Protein AF-A0A109VA24-F1 (afdb_monomer)

Nearest PDB structures (foldseek):
  6qq4-assembly2_B  TM=8.410E-01  e=1.249E-05  Drosophila melanogaster
  4z39-assembly1_B  TM=7.273E-01  e=1.617E-03  Megoura viciae
  4z45-assembly2_B  TM=7.427E-01  e=1.968E-03  Nasonovia ribisnigri
  4pt1-assembly2_B  TM=7.818E-01  e=3.914E-03  Locusta migratoria
  3r72-assembly1_A  TM=7.273E-01  e=4.764E-03  Apis mellifera

InterPro domains:
  IPR006170 Pheromone/general odorant binding protein [PF01395] (23-137)
  IPR006170 Pheromone/general odorant binding protein [SM00708] (35-139)
  IPR036728 Pheromone/general odorant binding protein superfamily [G3DSA:1.10.238.20] (21-146)
  IPR036728 Pheromone/general odorant binding protein superfamily [SSF47565] (31-144)

Solvent-accessible surface area (backbone atoms only — not comparable to full-atom values): 8339 Å² total; per-residue (Å²): 143,72,81,65,66,70,66,68,73,74,73,81,85,74,70,92,61,70,56,58,51,72,64,63,51,48,55,51,50,52,52,51,50,55,40,49,58,52,21,30,65,76,47,64,30,49,72,67,28,52,52,32,44,75,69,77,42,85,36,89,53,68,36,31,29,29,29,55,26,44,39,33,36,76,65,38,35,16,43,94,83,39,46,75,27,68,72,42,36,54,58,66,43,43,71,46,37,79,49,28,50,69,60,38,52,53,52,52,55,37,50,58,49,27,58,74,71,44,73,89,42,93,53,32,30,58,24,35,48,51,39,52,51,41,43,55,53,46,31,61,75,70,64,60,74,53,95,88,107

Radius of gyration: 19.01 Å; Cα contacts (8 Å, |Δi|>4): 149; chains: 1; bounding box: 62×42×41 Å

pLDDT: mean 86.34, std 17.03, range [37.56, 98.38]

Mean predicted aligned error: 7.62 Å

Secondary structure (DSSP, 8-state):
--SSHHHHTSSS------SS-HHHHHHHHHHHHHHHHHHHHHHT--HHHHHHHHTT---SSHHHHHHHHHHHHHHTSB-TTS-B-HHHHHHHTHHHHHH-HHHHHHHHHHHHHHHHHS---SSHHHHHHHHHHHHHHHHHHTT---TT-

Structure (mmCIF, N/CA/C/O backbone):
data_AF-A0A109VA24-F1
#
_entry.id   AF-A0A109VA24-F1
#
loop_
_atom_site.group_PDB
_atom_site.id
_atom_site.type_symbol
_atom_site.label_atom_id
_atom_site.label_alt_id
_atom_site.label_comp_id
_atom_site.label_asym_id
_atom_site.label_entity_id
_atom_site.label_seq_id
_atom_site.pdbx_PDB_ins_code
_atom_site.Cartn_x
_atom_site.Cartn_y
_atom_site.Cartn_z
_atom_site.occupancy
_atom_site.B_iso_or_equiv
_atom_site.auth_seq_id
_atom_site.auth_comp_id
_atom_site.auth_asym_id
_atom_site.auth_atom_id
_atom_site.pdbx_PDB_model_num
ATOM 1 N N . MET A 1 1 ? 45.580 -31.438 -21.625 1.00 50.53 1 MET A N 1
ATOM 2 C CA . MET A 1 1 ? 44.644 -30.362 -22.020 1.00 50.53 1 MET A CA 1
ATOM 3 C C . MET A 1 1 ? 43.253 -30.852 -21.644 1.00 50.53 1 MET A C 1
ATOM 5 O O . MET A 1 1 ? 42.819 -31.786 -22.293 1.00 50.53 1 MET A O 1
ATOM 9 N N . ASN A 1 2 ? 42.703 -30.410 -20.498 1.00 39.50 2 ASN A N 1
ATOM 10 C CA . ASN A 1 2 ? 41.276 -30.514 -20.090 1.00 39.50 2 ASN A CA 1
ATOM 11 C C . ASN A 1 2 ? 41.011 -30.333 -18.579 1.00 39.50 2 ASN A C 1
ATOM 13 O O . ASN A 1 2 ? 39.856 -30.327 -18.175 1.00 39.50 2 ASN A O 1
ATOM 17 N N . SER A 1 3 ? 42.021 -30.095 -17.737 1.00 42.12 3 SER A N 1
ATOM 18 C CA . SER A 1 3 ? 41.773 -29.846 -16.302 1.00 42.12 3 SER A CA 1
ATOM 19 C C . SER A 1 3 ? 41.461 -28.383 -15.951 1.00 42.12 3 SER A C 1
ATOM 21 O O . SER A 1 3 ? 41.016 -28.115 -14.844 1.00 42.12 3 SER A O 1
ATOM 23 N N . VAL A 1 4 ? 41.658 -27.433 -16.878 1.00 39.34 4 VAL A N 1
ATOM 24 C CA . VAL A 1 4 ? 41.441 -25.989 -16.623 1.00 39.34 4 VAL A CA 1
ATOM 25 C C . VAL A 1 4 ? 40.048 -25.518 -17.071 1.00 39.34 4 VAL A C 1
ATOM 27 O O . VAL A 1 4 ? 39.517 -24.555 -16.528 1.00 39.34 4 VAL A O 1
ATOM 30 N N . VAL A 1 5 ? 39.405 -26.232 -18.003 1.00 42.84 5 VAL A N 1
ATOM 31 C CA . VAL A 1 5 ? 38.079 -25.850 -18.532 1.00 42.84 5 VAL A CA 1
ATOM 32 C C . VAL A 1 5 ? 36.963 -26.094 -17.505 1.00 42.84 5 VAL A C 1
ATOM 34 O O . VAL A 1 5 ? 35.993 -25.348 -17.476 1.00 42.84 5 VAL A O 1
ATOM 37 N N . LEU A 1 6 ? 37.134 -27.064 -16.599 1.00 39.31 6 LEU A N 1
ATOM 38 C CA . LEU A 1 6 ? 36.155 -27.384 -15.549 1.00 39.31 6 LEU A CA 1
ATOM 39 C C . LEU A 1 6 ? 36.160 -26.410 -14.357 1.00 39.31 6 LEU A C 1
ATOM 41 O O . LEU A 1 6 ? 35.200 -26.389 -13.594 1.00 39.31 6 LEU A O 1
ATOM 45 N N . LEU A 1 7 ? 37.205 -25.589 -14.201 1.00 37.56 7 LEU A N 1
ATOM 46 C CA . LEU A 1 7 ? 37.268 -24.570 -13.143 1.00 37.56 7 LEU A CA 1
ATOM 47 C C . LEU A 1 7 ? 36.672 -23.224 -13.582 1.00 37.56 7 LEU A C 1
ATOM 49 O O . LEU A 1 7 ? 36.232 -22.449 -12.738 1.00 37.56 7 LEU A O 1
ATOM 53 N N . PHE A 1 8 ? 36.587 -22.964 -14.890 1.00 39.34 8 PHE A N 1
ATOM 54 C CA . PHE A 1 8 ? 36.004 -21.728 -15.424 1.00 39.34 8 PHE A CA 1
ATOM 55 C C . PHE A 1 8 ? 34.479 -21.774 -15.588 1.00 39.34 8 PHE A C 1
ATOM 57 O O . PHE A 1 8 ? 33.850 -20.733 -15.754 1.00 39.34 8 PHE A O 1
ATOM 64 N N . THR A 1 9 ? 33.859 -22.952 -15.492 1.00 46.47 9 THR A N 1
ATOM 65 C CA . THR A 1 9 ? 32.403 -23.117 -15.635 1.00 46.47 9 THR A CA 1
ATOM 66 C C . THR A 1 9 ? 31.619 -22.956 -14.329 1.00 46.47 9 THR A C 1
ATOM 68 O O . THR A 1 9 ? 30.395 -22.964 -14.364 1.00 46.47 9 THR A O 1
ATOM 71 N N . PHE A 1 10 ? 32.285 -22.784 -13.181 1.00 43.97 10 PHE A N 1
ATOM 72 C CA . PHE A 1 10 ? 31.630 -22.721 -11.862 1.00 43.97 10 PHE A CA 1
ATOM 73 C C . PHE A 1 10 ? 31.610 -21.321 -11.215 1.00 43.97 10 PHE A C 1
ATOM 75 O O . PHE A 1 10 ? 31.175 -21.185 -10.077 1.00 43.97 10 PHE A O 1
ATOM 82 N N . ALA A 1 11 ? 32.052 -20.275 -11.928 1.00 47.38 11 ALA A N 1
ATOM 83 C CA . ALA A 1 11 ? 32.256 -18.931 -11.366 1.00 47.38 11 ALA A CA 1
ATOM 84 C C . ALA A 1 11 ? 31.313 -17.826 -11.897 1.00 47.38 11 ALA A C 1
ATOM 86 O O . ALA A 1 11 ? 31.494 -16.668 -11.542 1.00 47.38 11 ALA A O 1
ATOM 87 N N . PHE A 1 12 ? 30.301 -18.145 -12.715 1.00 46.03 12 PHE A N 1
ATOM 88 C CA . PHE A 1 12 ? 29.343 -17.146 -13.237 1.00 46.03 12 PHE A CA 1
ATOM 89 C C . PHE A 1 12 ? 27.865 -17.463 -12.952 1.00 46.03 12 PHE A C 1
ATOM 91 O O . PHE A 1 12 ? 26.973 -16.893 -13.571 1.00 46.03 12 PHE A O 1
ATOM 98 N N . ALA A 1 13 ? 27.587 -18.347 -11.990 1.00 48.34 13 ALA A N 1
ATOM 99 C CA . ALA A 1 13 ? 26.229 -18.598 -11.487 1.00 48.34 13 ALA A CA 1
ATOM 100 C C . ALA A 1 13 ? 26.054 -18.154 -10.021 1.00 48.34 13 ALA A C 1
ATOM 102 O O . ALA A 1 13 ? 25.234 -18.691 -9.281 1.00 48.34 13 ALA A O 1
ATOM 103 N N . THR A 1 14 ? 26.839 -17.166 -9.599 1.00 46.06 14 THR A N 1
ATOM 104 C CA . THR A 1 14 ? 26.697 -16.436 -8.335 1.00 46.06 14 THR A CA 1
ATOM 105 C C . THR A 1 14 ? 26.375 -14.995 -8.717 1.00 46.06 14 THR A C 1
ATOM 107 O O . THR A 1 14 ? 27.158 -14.379 -9.425 1.00 46.06 14 THR A O 1
ATOM 110 N N . VAL A 1 15 ? 25.279 -14.352 -8.367 1.00 49.34 15 VAL A N 1
ATOM 111 C CA . VAL A 1 15 ? 24.150 -14.610 -7.485 1.00 49.34 15 VAL A CA 1
ATOM 112 C C . VAL A 1 15 ? 23.025 -13.826 -8.172 1.00 49.34 15 VAL A C 1
ATOM 114 O O . VAL A 1 15 ? 23.289 -12.750 -8.713 1.00 49.34 15 VAL A O 1
ATOM 117 N N . ALA A 1 16 ? 21.788 -14.320 -8.193 1.00 48.47 16 ALA A N 1
ATOM 118 C CA . ALA A 1 16 ? 20.657 -13.429 -8.436 1.00 48.47 16 ALA A CA 1
ATOM 119 C C . ALA A 1 16 ? 20.584 -12.491 -7.223 1.00 48.47 16 ALA A C 1
ATOM 121 O O . ALA A 1 16 ? 19.896 -12.783 -6.246 1.00 48.47 16 ALA A O 1
ATOM 122 N N . TYR A 1 17 ? 21.412 -11.444 -7.229 1.00 49.66 17 TYR A N 1
ATOM 123 C CA . TYR A 1 17 ? 21.303 -10.341 -6.294 1.00 49.66 17 TYR A CA 1
ATOM 124 C C . TYR A 1 17 ? 19.878 -9.826 -6.440 1.00 49.66 17 TYR A C 1
ATOM 126 O O . TYR A 1 17 ? 19.393 -9.673 -7.564 1.00 49.66 17 TYR A O 1
ATOM 134 N N . ALA A 1 18 ? 19.182 -9.652 -5.316 1.00 62.88 18 ALA A N 1
ATOM 135 C CA . ALA A 1 18 ? 17.941 -8.900 -5.312 1.00 62.88 18 ALA A CA 1
ATOM 136 C C . ALA A 1 18 ? 18.221 -7.613 -6.097 1.00 62.88 18 ALA A C 1
ATOM 138 O O . ALA A 1 18 ? 19.141 -6.879 -5.747 1.00 62.88 18 ALA A O 1
ATOM 139 N N . ALA A 1 19 ? 17.542 -7.429 -7.229 1.00 77.81 19 ALA A N 1
ATOM 140 C CA . ALA A 1 19 ? 17.901 -6.378 -8.177 1.00 77.81 19 ALA A CA 1
ATOM 141 C C . ALA A 1 19 ? 17.703 -4.973 -7.576 1.00 77.81 19 ALA A C 1
ATOM 143 O O . ALA A 1 19 ? 18.305 -4.016 -8.044 1.00 77.81 19 ALA A O 1
ATOM 144 N N . ILE A 1 20 ? 16.931 -4.883 -6.488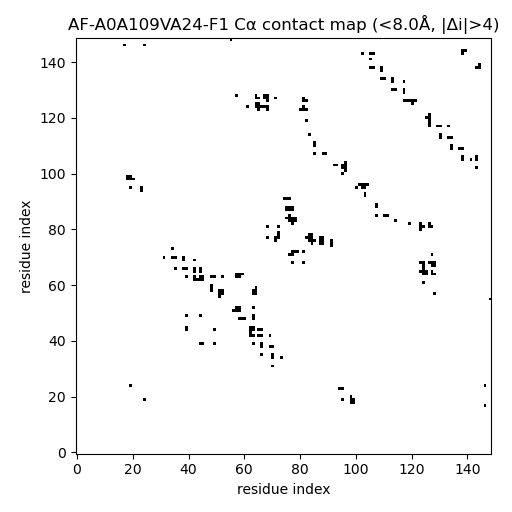 1.00 84.88 20 ILE A N 1
ATOM 145 C CA . ILE A 1 20 ? 16.718 -3.683 -5.680 1.00 84.88 20 ILE A CA 1
ATOM 146 C C . ILE A 1 20 ? 17.848 -3.535 -4.647 1.00 84.88 20 ILE A C 1
ATOM 148 O O . ILE A 1 20 ? 18.142 -4.476 -3.905 1.00 84.88 20 ILE A O 1
ATOM 152 N N . SER A 1 21 ? 18.456 -2.351 -4.577 1.00 88.69 21 SER A N 1
ATOM 153 C CA . SER A 1 21 ? 19.560 -2.035 -3.670 1.00 88.69 21 SER A CA 1
ATOM 154 C C . SER A 1 21 ? 19.122 -2.023 -2.200 1.00 88.69 21 SER A C 1
ATOM 156 O O . SER A 1 21 ? 17.987 -1.675 -1.871 1.00 88.69 21 SER A O 1
ATOM 158 N N . GLU A 1 22 ? 20.035 -2.370 -1.284 1.00 87.50 22 GLU A N 1
ATOM 159 C CA . GLU A 1 22 ? 19.764 -2.310 0.164 1.00 87.50 22 GLU A CA 1
ATOM 160 C C . GLU A 1 22 ? 19.363 -0.899 0.619 1.00 87.50 22 GLU A C 1
ATOM 162 O O . GLU A 1 22 ? 18.504 -0.757 1.484 1.00 87.50 22 GLU A O 1
ATOM 167 N N . GLU A 1 23 ? 19.935 0.135 -0.005 1.00 89.88 23 GLU A N 1
ATOM 168 C CA . GLU A 1 23 ? 19.602 1.541 0.238 1.00 89.88 23 GLU A CA 1
ATOM 169 C C . GLU A 1 23 ? 18.144 1.842 -0.126 1.00 89.88 23 GLU A C 1
ATOM 171 O O . GLU A 1 23 ? 17.386 2.329 0.712 1.00 89.88 23 GLU A O 1
ATOM 176 N N . THR A 1 24 ? 17.711 1.491 -1.341 1.00 89.56 24 THR A N 1
ATOM 177 C CA . THR A 1 24 ? 16.321 1.689 -1.779 1.00 89.56 24 THR A CA 1
ATOM 178 C C . THR A 1 24 ? 15.338 0.910 -0.907 1.00 89.56 24 THR A C 1
ATOM 180 O O . THR A 1 24 ? 14.268 1.423 -0.570 1.00 89.56 24 THR A O 1
ATOM 183 N N . LEU A 1 25 ? 15.699 -0.300 -0.472 1.00 87.50 25 LEU A N 1
ATOM 184 C CA . LEU A 1 25 ? 14.881 -1.070 0.466 1.00 87.50 25 LEU A CA 1
ATOM 185 C C . LEU A 1 25 ? 14.794 -0.415 1.843 1.00 87.50 25 LEU A C 1
ATOM 187 O O . LEU A 1 25 ? 13.700 -0.351 2.406 1.00 87.50 25 LEU A O 1
ATOM 191 N N . ALA A 1 26 ? 15.911 0.073 2.381 1.00 90.00 26 ALA A N 1
ATOM 192 C CA . ALA A 1 26 ? 15.949 0.752 3.670 1.00 90.00 26 ALA A CA 1
ATOM 193 C C . ALA A 1 26 ? 15.103 2.031 3.654 1.00 90.00 26 ALA A C 1
ATOM 195 O O . ALA A 1 26 ? 14.249 2.192 4.524 1.00 90.00 26 ALA A O 1
ATOM 196 N N . GLU A 1 27 ? 15.254 2.876 2.630 1.00 91.31 27 GLU A N 1
ATOM 197 C CA . GLU A 1 27 ? 14.459 4.099 2.467 1.00 91.31 27 GLU A CA 1
ATOM 198 C C . GLU A 1 27 ? 12.956 3.808 2.384 1.00 91.31 27 GLU A C 1
ATOM 200 O O . GLU A 1 27 ? 12.142 4.482 3.019 1.00 91.31 27 GLU A O 1
ATOM 205 N N . MET A 1 28 ? 12.563 2.786 1.615 1.00 89.69 28 MET A N 1
ATOM 206 C CA . MET A 1 28 ? 11.161 2.385 1.527 1.00 89.69 28 MET A CA 1
ATOM 207 C C . MET A 1 28 ? 10.632 1.864 2.861 1.00 89.69 28 MET A C 1
ATOM 209 O O . MET A 1 28 ? 9.524 2.227 3.253 1.00 89.69 28 MET A O 1
ATOM 213 N N . MET A 1 29 ? 11.395 1.023 3.561 1.00 89.44 29 MET A N 1
ATOM 214 C CA . MET A 1 29 ? 10.993 0.496 4.865 1.00 89.44 29 MET A CA 1
ATOM 215 C C . MET A 1 29 ? 10.861 1.608 5.905 1.00 89.44 29 MET A C 1
ATOM 217 O O . MET A 1 29 ? 9.845 1.655 6.595 1.00 89.44 29 MET A O 1
ATOM 221 N N . GLU A 1 30 ? 11.828 2.521 5.983 1.00 92.75 30 GLU A N 1
ATOM 222 C CA . GLU A 1 30 ? 11.786 3.676 6.883 1.00 92.75 30 GLU A CA 1
ATOM 223 C C . GLU A 1 30 ? 10.548 4.531 6.610 1.00 92.75 30 GLU A C 1
ATOM 225 O O . GLU A 1 30 ? 9.752 4.773 7.518 1.00 92.75 30 GLU A O 1
ATOM 230 N N . LYS A 1 31 ? 10.302 4.878 5.339 1.00 92.75 31 LYS A N 1
ATOM 231 C CA . LYS A 1 31 ? 9.104 5.622 4.933 1.00 92.75 31 LYS A CA 1
ATOM 232 C C . LYS A 1 31 ? 7.820 4.913 5.362 1.00 92.75 31 LYS A C 1
ATOM 234 O O . LYS A 1 31 ? 6.910 5.554 5.881 1.00 92.75 31 LYS A O 1
ATOM 239 N N . MET A 1 32 ? 7.727 3.600 5.160 1.00 91.50 32 MET A N 1
ATOM 240 C CA . MET A 1 32 ? 6.540 2.828 5.538 1.00 91.50 32 MET A CA 1
ATOM 241 C C . MET A 1 32 ? 6.351 2.747 7.056 1.00 91.50 32 MET A C 1
ATOM 243 O O . MET A 1 32 ? 5.211 2.797 7.511 1.00 91.50 32 MET A O 1
ATOM 247 N N . ILE A 1 33 ? 7.431 2.665 7.840 1.00 92.50 33 ILE A N 1
ATOM 248 C CA . ILE A 1 33 ? 7.380 2.693 9.309 1.00 92.50 33 ILE A CA 1
ATOM 249 C C . ILE A 1 33 ? 6.875 4.053 9.794 1.00 92.50 33 ILE A C 1
ATOM 251 O O . ILE A 1 33 ? 5.913 4.098 10.559 1.00 92.50 33 ILE A O 1
ATOM 255 N N . THR A 1 34 ? 7.446 5.156 9.300 1.00 96.38 34 THR A N 1
ATOM 256 C CA . THR A 1 34 ? 7.000 6.512 9.660 1.00 96.38 34 THR A CA 1
ATOM 257 C C . THR A 1 34 ? 5.520 6.710 9.343 1.00 96.38 34 THR A C 1
ATOM 259 O O . THR A 1 34 ? 4.750 7.153 10.194 1.00 96.38 34 THR A O 1
ATOM 262 N N . LEU A 1 35 ? 5.088 6.311 8.143 1.00 96.44 35 LEU A N 1
ATOM 263 C CA . LEU A 1 35 ? 3.684 6.405 7.750 1.00 96.44 35 LEU A CA 1
ATOM 264 C C . LEU A 1 35 ? 2.780 5.514 8.605 1.00 96.44 35 LEU A C 1
ATOM 266 O O . LEU A 1 35 ? 1.675 5.928 8.941 1.00 96.44 35 LEU A O 1
ATOM 270 N N . ALA A 1 36 ? 3.225 4.313 8.979 1.00 94.56 36 ALA A N 1
ATOM 271 C CA . ALA A 1 36 ? 2.461 3.426 9.849 1.00 94.56 36 ALA A CA 1
ATOM 272 C C . ALA A 1 36 ? 2.245 4.036 11.243 1.00 94.56 36 ALA A C 1
ATOM 274 O O . ALA A 1 36 ? 1.132 3.966 11.762 1.00 94.56 36 ALA A O 1
ATOM 275 N N . GLU A 1 37 ? 3.261 4.675 11.827 1.00 96.06 37 GLU A N 1
ATOM 276 C CA . GLU A 1 37 ? 3.151 5.363 13.121 1.00 96.06 37 GLU A CA 1
ATOM 277 C C . GLU A 1 37 ? 2.229 6.588 13.062 1.00 96.06 37 GLU A C 1
ATOM 279 O O . GLU A 1 37 ? 1.431 6.817 13.975 1.00 96.06 37 GLU A O 1
ATOM 284 N N . GLU A 1 38 ? 2.313 7.383 11.994 1.00 98.00 38 GLU A N 1
ATOM 285 C CA . GLU A 1 38 ? 1.398 8.504 11.764 1.00 98.00 38 GLU A CA 1
ATOM 286 C C . GLU A 1 38 ? -0.042 8.016 11.602 1.00 98.00 38 GLU A C 1
ATOM 288 O O . GLU A 1 38 ? -0.950 8.483 12.291 1.00 98.00 38 GLU A O 1
ATOM 293 N N . CYS A 1 39 ? -0.247 7.028 10.733 1.00 98.25 39 CYS A N 1
ATOM 294 C CA . CYS A 1 39 ? -1.564 6.490 10.435 1.00 98.25 39 CYS A CA 1
ATOM 295 C C . CYS A 1 39 ? -2.182 5.760 11.626 1.00 98.25 39 CYS A C 1
ATOM 297 O O . CYS A 1 39 ? -3.397 5.821 11.793 1.00 98.25 39 CYS A O 1
ATOM 299 N N . GLN A 1 40 ? -1.387 5.127 12.492 1.00 98.19 40 GLN A N 1
ATOM 300 C CA . GLN A 1 40 ? -1.883 4.587 13.758 1.00 98.19 40 GLN A CA 1
ATOM 301 C C . GLN A 1 40 ? -2.533 5.690 14.605 1.00 98.19 40 GLN A C 1
ATOM 303 O O . GLN A 1 40 ? -3.645 5.515 15.098 1.00 98.19 40 GLN A O 1
ATOM 308 N N . LYS A 1 41 ? -1.862 6.842 14.747 1.00 98.06 41 LYS A N 1
ATOM 309 C CA . LYS A 1 41 ? -2.370 7.978 15.534 1.00 98.06 41 LYS A CA 1
ATOM 310 C C . LYS A 1 41 ? -3.612 8.598 14.903 1.00 98.06 41 LYS A C 1
ATOM 312 O O . LYS A 1 41 ? -4.561 8.892 15.619 1.00 98.06 41 LYS A O 1
ATOM 317 N N . GLU A 1 42 ? -3.609 8.789 13.585 1.00 98.00 42 GLU A N 1
ATOM 318 C CA . GLU A 1 42 ? -4.725 9.413 12.858 1.00 98.00 42 GLU A CA 1
ATOM 319 C C . GLU A 1 42 ? -5.991 8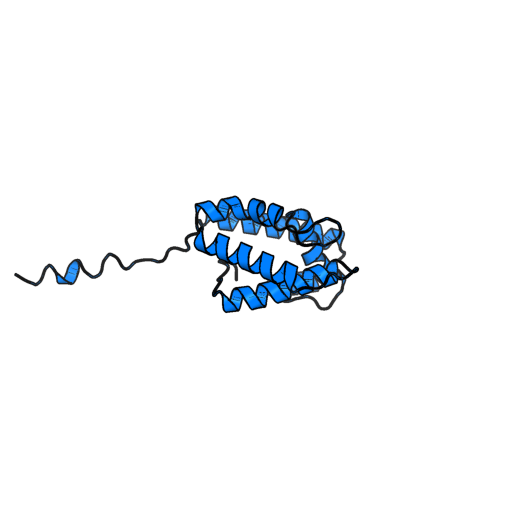.553 12.865 1.00 98.00 42 GLU A C 1
ATOM 321 O O . GLU A 1 42 ? -7.096 9.077 12.967 1.00 98.00 42 GLU A O 1
ATOM 326 N N . THR A 1 43 ? -5.833 7.234 12.771 1.00 97.69 43 THR A N 1
ATOM 327 C CA . THR A 1 43 ? -6.963 6.294 12.719 1.00 97.69 43 THR A CA 1
ATOM 328 C C . THR A 1 43 ? -7.431 5.841 14.096 1.00 97.69 43 THR A C 1
ATOM 330 O O . THR A 1 43 ? -8.519 5.288 14.213 1.00 97.69 43 THR A O 1
ATOM 333 N N . GLY A 1 44 ? -6.619 6.048 15.137 1.00 97.75 44 GLY A N 1
ATOM 334 C CA . GLY A 1 44 ? -6.878 5.507 16.469 1.00 97.75 44 GLY A CA 1
ATOM 335 C C . GLY A 1 44 ? -6.672 3.992 16.567 1.00 97.75 44 GLY A C 1
ATOM 336 O O . GLY A 1 44 ? -7.152 3.380 17.521 1.00 97.75 44 GLY A O 1
ATOM 337 N N . ALA A 1 45 ? -5.971 3.380 15.605 1.00 98.12 45 ALA A N 1
ATOM 338 C CA . ALA A 1 45 ? -5.717 1.945 15.602 1.00 98.12 45 ALA A CA 1
ATOM 339 C C . ALA A 1 45 ? -4.928 1.501 16.841 1.00 98.12 45 ALA A C 1
ATOM 341 O O . ALA A 1 45 ? -4.003 2.170 17.322 1.00 98.12 45 ALA A O 1
ATOM 342 N N . THR A 1 46 ? -5.284 0.331 17.361 1.00 98.12 46 THR A N 1
ATOM 343 C CA . THR A 1 46 ? -4.675 -0.202 18.575 1.00 98.12 46 THR A CA 1
ATOM 344 C C . THR A 1 46 ? -3.283 -0.767 18.300 1.00 98.12 46 THR A C 1
ATOM 346 O O . THR A 1 46 ? -2.909 -1.077 17.168 1.00 98.12 46 THR A O 1
ATOM 349 N N . GLN A 1 47 ? -2.503 -0.983 19.359 1.00 96.69 47 GLN A N 1
ATOM 350 C CA . GLN A 1 47 ? -1.217 -1.668 19.222 1.00 96.69 47 GLN A CA 1
ATOM 351 C C . GLN A 1 47 ? -1.372 -3.117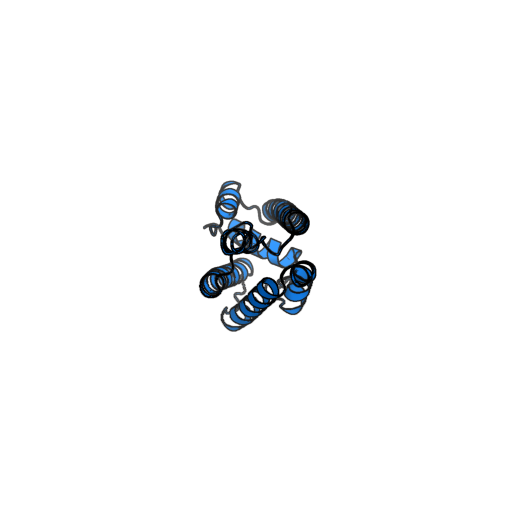 18.716 1.00 96.69 47 GLN A C 1
ATOM 353 O O . GLN A 1 47 ? -0.473 -3.645 18.055 1.00 96.69 47 GLN A O 1
ATOM 358 N N . GLU A 1 48 ? -2.505 -3.764 19.001 1.00 97.81 48 GLU A N 1
ATOM 359 C CA . GLU A 1 48 ? -2.830 -5.099 18.489 1.00 97.81 48 GLU A CA 1
ATOM 360 C C . GLU A 1 48 ? -3.043 -5.079 16.969 1.00 97.81 48 GLU A C 1
ATOM 362 O O . GLU A 1 48 ? -2.518 -5.941 16.255 1.00 97.81 48 GLU A O 1
ATOM 367 N N . ASP A 1 49 ? -3.723 -4.051 16.456 1.00 97.44 49 ASP A N 1
ATOM 368 C CA . ASP A 1 49 ? -3.892 -3.845 15.016 1.00 97.44 49 ASP A CA 1
ATOM 369 C C . ASP A 1 49 ? -2.540 -3.668 14.328 1.00 97.44 49 ASP A C 1
ATOM 371 O O . ASP A 1 49 ? -2.247 -4.343 13.339 1.00 97.44 49 ASP A O 1
ATOM 375 N N . MET A 1 50 ? -1.668 -2.834 14.899 1.00 96.44 50 MET A N 1
ATOM 376 C CA . MET A 1 50 ? -0.320 -2.628 14.368 1.00 96.44 50 MET A CA 1
ATOM 377 C C . MET A 1 50 ? 0.512 -3.907 14.405 1.00 96.44 50 MET A C 1
ATOM 379 O O . MET A 1 50 ? 1.218 -4.214 13.447 1.00 96.44 50 MET A O 1
ATOM 383 N N . THR A 1 51 ? 0.401 -4.698 15.472 1.00 95.94 51 THR A N 1
ATOM 384 C CA . THR A 1 51 ? 1.073 -6.004 15.569 1.00 95.94 51 THR A CA 1
ATOM 385 C C . THR A 1 51 ? 0.577 -6.957 14.481 1.00 95.94 51 THR A C 1
ATOM 387 O O . THR A 1 51 ? 1.369 -7.667 13.860 1.00 95.94 51 THR A O 1
ATOM 390 N N . THR A 1 52 ? -0.723 -6.944 14.192 1.00 95.38 52 THR A N 1
ATOM 391 C CA . THR A 1 52 ? -1.323 -7.738 13.113 1.00 95.38 52 THR A CA 1
ATOM 392 C C . THR A 1 52 ? -0.808 -7.297 11.739 1.00 95.38 52 THR A C 1
ATOM 394 O O . THR A 1 52 ? -0.433 -8.145 10.922 1.00 95.38 52 THR A O 1
ATOM 397 N N . LEU A 1 53 ? -0.697 -5.987 11.504 1.00 92.12 53 LEU A N 1
ATOM 398 C CA . LEU A 1 53 ? -0.124 -5.422 10.277 1.00 92.12 53 LEU A CA 1
ATOM 399 C C . LEU A 1 53 ? 1.358 -5.775 10.111 1.00 92.12 53 LEU A C 1
ATOM 401 O O . LEU A 1 53 ? 1.764 -6.179 9.023 1.00 92.12 53 LEU A O 1
ATOM 405 N N . MET A 1 54 ? 2.153 -5.716 11.184 1.00 89.94 54 MET A N 1
ATOM 406 C CA . MET A 1 54 ? 3.560 -6.147 11.180 1.00 89.94 54 MET A CA 1
ATOM 407 C C . MET A 1 54 ? 3.709 -7.631 10.814 1.00 89.94 54 MET A C 1
ATOM 409 O O . MET A 1 54 ? 4.669 -8.027 10.157 1.00 89.94 54 MET A O 1
ATOM 413 N N . GLN A 1 55 ? 2.722 -8.458 11.169 1.00 91.00 55 GLN A N 1
ATOM 414 C CA . GLN A 1 55 ? 2.635 -9.858 10.744 1.00 91.00 55 GLN A CA 1
ATOM 415 C C . GLN A 1 55 ? 2.097 -10.037 9.313 1.00 91.00 55 GLN A C 1
ATOM 417 O O . GLN A 1 55 ? 1.827 -11.169 8.903 1.00 91.00 55 GLN A O 1
ATOM 422 N N . LYS A 1 56 ? 1.921 -8.950 8.549 1.00 87.69 56 LYS A N 1
ATOM 423 C CA . LYS A 1 56 ? 1.380 -8.935 7.177 1.00 87.69 56 LYS A CA 1
ATOM 424 C C . LYS A 1 56 ? -0.023 -9.542 7.088 1.00 87.69 56 LYS A C 1
ATOM 426 O O . LYS A 1 56 ? -0.397 -10.177 6.093 1.00 87.69 56 LYS A O 1
ATOM 431 N N . LYS A 1 57 ? -0.803 -9.374 8.155 1.00 90.62 57 LYS A N 1
ATOM 432 C CA . LYS A 1 57 ? -2.204 -9.782 8.248 1.00 90.62 57 LYS A CA 1
ATOM 433 C C . LYS A 1 57 ? -3.091 -8.543 8.252 1.00 90.62 57 LYS A C 1
ATOM 435 O O . LYS A 1 57 ? -2.669 -7.460 8.638 1.00 90.62 57 LYS A O 1
ATOM 440 N N . ILE A 1 58 ? -4.331 -8.726 7.814 1.00 91.38 58 ILE A N 1
ATOM 441 C CA . ILE A 1 58 ? -5.345 -7.671 7.826 1.00 91.38 58 ILE A CA 1
ATOM 442 C C . ILE A 1 58 ? -5.986 -7.656 9.221 1.00 91.38 58 ILE A C 1
ATOM 444 O O . ILE A 1 58 ? -6.506 -8.700 9.627 1.00 91.38 58 ILE A O 1
ATOM 448 N N . PRO A 1 59 ? -5.964 -6.524 9.946 1.00 94.44 59 PRO A N 1
ATOM 449 C CA . PRO A 1 59 ? -6.657 -6.391 11.223 1.00 94.44 59 PRO A CA 1
ATOM 450 C C . PRO A 1 59 ? -8.164 -6.613 11.091 1.00 94.44 59 PRO A C 1
ATOM 452 O O . PRO A 1 59 ? -8.766 -6.350 10.046 1.00 94.44 59 PRO A O 1
ATOM 455 N N . ALA A 1 60 ? -8.788 -7.104 12.162 1.00 94.62 60 ALA A N 1
ATOM 456 C CA . ALA A 1 60 ? -10.234 -7.311 12.195 1.00 94.62 60 ALA A CA 1
ATOM 457 C C . ALA A 1 60 ? -11.000 -5.995 12.406 1.00 94.62 60 ALA A C 1
ATOM 459 O O . ALA A 1 60 ? -12.071 -5.819 11.810 1.00 94.62 60 ALA A O 1
ATOM 460 N N . SER A 1 61 ? -10.433 -5.092 13.214 1.00 97.75 61 SER A N 1
ATOM 461 C CA . SER A 1 61 ? -10.986 -3.771 13.527 1.00 97.75 61 SER A CA 1
ATOM 462 C C . SER A 1 61 ? -11.150 -2.907 12.276 1.00 97.75 61 SER A C 1
ATOM 464 O O . SER A 1 61 ? -10.581 -3.185 11.215 1.00 97.75 61 SER A O 1
ATOM 466 N N . HIS A 1 62 ? -11.978 -1.871 12.376 1.00 98.00 62 HIS A N 1
ATOM 467 C CA . HIS A 1 62 ? -12.138 -0.903 11.295 1.00 98.00 62 HIS A CA 1
ATOM 468 C C . HIS A 1 62 ? -10.931 0.037 11.239 1.00 98.00 62 HIS A C 1
ATOM 470 O O . HIS A 1 62 ? -10.311 0.190 10.190 1.00 98.00 62 HIS A O 1
ATOM 476 N N . GLU A 1 63 ? -10.508 0.529 12.395 1.00 98.12 63 GLU A N 1
ATOM 477 C CA . GLU A 1 63 ? -9.386 1.441 12.591 1.00 98.12 63 GLU A CA 1
ATOM 478 C C . GLU A 1 63 ? -8.081 0.836 12.056 1.00 98.12 63 GLU A C 1
ATOM 480 O O . GLU A 1 63 ? -7.362 1.470 11.283 1.00 98.12 63 GLU A O 1
ATOM 485 N N . GLY A 1 64 ? -7.814 -0.441 12.355 1.00 97.31 64 GLY A N 1
ATOM 486 C CA . GLY A 1 64 ? -6.652 -1.156 11.829 1.00 97.31 64 GLY A CA 1
ATOM 487 C C . GLY A 1 64 ? -6.664 -1.317 10.305 1.00 97.31 64 GLY A C 1
ATOM 488 O O . GLY A 1 64 ? -5.610 -1.278 9.669 1.00 97.31 64 GLY A O 1
ATOM 489 N N . LYS A 1 65 ? -7.841 -1.449 9.680 1.00 97.06 65 LYS A N 1
ATOM 490 C CA . LYS A 1 65 ? -7.969 -1.434 8.210 1.00 97.06 65 LYS A CA 1
ATOM 491 C C . LYS A 1 65 ? -7.733 -0.035 7.650 1.00 97.06 65 LYS A C 1
ATOM 493 O O . LYS A 1 65 ? -7.091 0.106 6.609 1.00 97.06 65 LYS A O 1
ATOM 498 N N . CYS A 1 66 ? -8.199 0.995 8.351 1.00 98.06 66 CYS A N 1
ATOM 499 C CA . CYS A 1 66 ? -7.991 2.382 7.959 1.00 98.06 66 CYS A CA 1
ATOM 500 C C . CYS A 1 66 ? -6.516 2.785 7.947 1.00 98.06 66 CYS A C 1
ATOM 502 O O . CYS A 1 66 ? -6.153 3.648 7.152 1.00 98.06 66 CYS A O 1
ATOM 504 N N . VAL A 1 67 ? -5.644 2.133 8.727 1.00 97.88 67 VAL A N 1
ATOM 505 C CA . VAL A 1 67 ? -4.189 2.354 8.634 1.00 97.88 67 VAL A CA 1
ATOM 506 C C . VAL A 1 67 ? -3.686 2.098 7.210 1.00 97.88 67 VAL A C 1
ATOM 508 O O . VAL A 1 67 ? -2.934 2.907 6.673 1.00 97.88 67 VAL A O 1
ATOM 511 N N . ILE A 1 68 ? -4.147 1.026 6.554 1.00 95.81 68 ILE A N 1
ATOM 512 C CA . ILE A 1 68 ? -3.750 0.697 5.173 1.00 95.81 68 ILE A CA 1
ATOM 513 C C . ILE A 1 68 ? -4.244 1.772 4.197 1.00 95.81 68 ILE A C 1
ATOM 515 O O . ILE A 1 68 ? -3.486 2.206 3.330 1.00 95.81 68 ILE A O 1
ATOM 519 N N . SER A 1 69 ? -5.482 2.244 4.367 1.00 97.00 69 SER A N 1
ATOM 520 C CA . SER A 1 69 ? -6.042 3.341 3.563 1.00 97.00 69 SER A CA 1
ATOM 521 C C . SER A 1 69 ? -5.261 4.644 3.750 1.00 97.00 69 SER A C 1
ATOM 523 O O . SER A 1 69 ? -4.890 5.299 2.780 1.00 97.00 69 SER A O 1
ATOM 525 N N . CYS A 1 70 ? -4.930 4.991 4.994 1.00 98.38 70 CYS A N 1
ATOM 526 C CA . CYS A 1 70 ? -4.144 6.173 5.325 1.00 98.38 70 CYS A CA 1
ATOM 527 C C . CYS A 1 70 ? -2.751 6.137 4.678 1.00 98.38 70 CYS A C 1
ATOM 529 O O . CYS A 1 70 ? -2.340 7.110 4.043 1.00 98.38 70 CYS A O 1
ATOM 531 N N . ILE A 1 71 ? -2.051 5.000 4.750 1.00 96.62 71 ILE A N 1
ATOM 532 C CA . ILE A 1 71 ? -0.743 4.837 4.104 1.00 96.62 71 ILE A CA 1
ATOM 533 C C . ILE A 1 71 ? -0.874 4.977 2.581 1.00 96.62 71 ILE A C 1
ATOM 535 O O . ILE A 1 71 ? -0.072 5.677 1.959 1.00 96.62 71 ILE A O 1
ATOM 539 N N . ALA A 1 72 ? -1.889 4.361 1.969 1.00 95.69 72 ALA A N 1
ATOM 540 C CA . ALA A 1 72 ? -2.121 4.466 0.528 1.00 95.69 72 ALA A CA 1
ATOM 541 C C . ALA A 1 72 ? -2.345 5.929 0.089 1.00 95.69 72 ALA A C 1
ATOM 543 O O . ALA A 1 72 ? -1.741 6.393 -0.880 1.00 95.69 72 ALA A O 1
ATOM 544 N N . LYS A 1 73 ? -3.107 6.702 0.871 1.00 97.38 73 LYS A N 1
ATOM 545 C CA . LYS A 1 73 ? -3.332 8.135 0.626 1.00 97.38 73 LYS A CA 1
ATOM 546 C C . LYS A 1 73 ? -2.060 8.963 0.795 1.00 97.38 73 LYS A C 1
ATOM 548 O O . LYS A 1 73 ? -1.759 9.804 -0.047 1.00 97.38 73 LYS A O 1
ATOM 553 N N . LYS A 1 74 ? -1.279 8.725 1.854 1.00 96.75 74 LYS A N 1
ATOM 554 C CA . LYS A 1 74 ? -0.042 9.481 2.134 1.00 96.75 74 LYS A CA 1
ATOM 555 C C . LYS A 1 74 ? 1.105 9.151 1.178 1.00 96.75 74 LYS A C 1
ATOM 557 O O . LYS A 1 74 ? 1.935 10.009 0.893 1.00 96.75 74 LYS A O 1
ATOM 562 N N . THR A 1 75 ? 1.161 7.924 0.666 1.00 94.44 75 THR A N 1
ATOM 563 C CA . THR A 1 75 ? 2.097 7.552 -0.411 1.00 94.44 75 THR A CA 1
ATOM 564 C C . THR A 1 75 ? 1.658 8.084 -1.775 1.00 94.44 75 THR A C 1
ATOM 566 O O . THR A 1 75 ? 2.481 8.148 -2.686 1.00 94.44 75 THR A O 1
ATOM 569 N N . GLY A 1 76 ? 0.392 8.493 -1.900 1.00 95.00 76 GLY A N 1
ATOM 570 C CA . GLY A 1 76 ? -0.218 8.991 -3.128 1.00 95.00 76 GLY A CA 1
ATOM 571 C C . GLY A 1 76 ? -0.720 7.891 -4.058 1.00 95.00 76 GLY A C 1
ATOM 572 O O . GLY A 1 76 ? -1.305 8.211 -5.079 1.00 95.00 76 GLY A O 1
ATOM 573 N N . VAL A 1 77 ? -0.531 6.608 -3.725 1.00 94.56 77 VAL A N 1
ATOM 574 C CA . VAL A 1 77 ? -0.980 5.480 -4.569 1.00 94.56 77 VAL A CA 1
ATOM 575 C C . VAL A 1 77 ? -2.500 5.299 -4.560 1.00 94.56 77 VAL A C 1
ATOM 577 O O . VAL A 1 77 ? -3.040 4.554 -5.376 1.00 94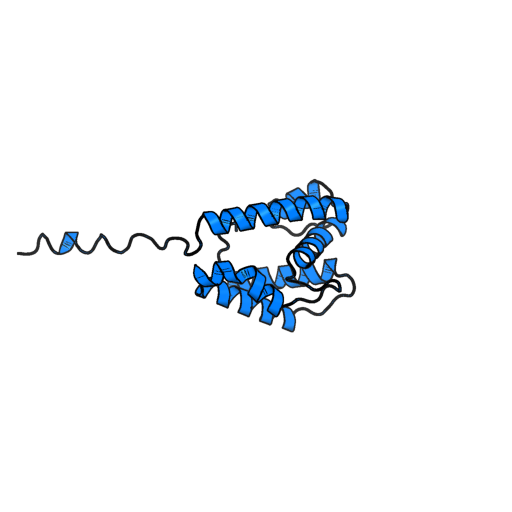.56 77 VAL A O 1
ATOM 580 N N . SER A 1 78 ? -3.193 5.980 -3.648 1.00 94.88 78 SER A N 1
ATOM 581 C CA . SER A 1 78 ? -4.631 6.198 -3.716 1.00 94.88 78 SER A CA 1
ATOM 582 C C . SER A 1 78 ? -4.966 7.675 -3.559 1.00 94.88 78 SER A C 1
ATOM 584 O O . SER A 1 78 ? -4.324 8.401 -2.795 1.00 94.88 78 SER A O 1
ATOM 586 N N . THR A 1 79 ? -6.037 8.098 -4.207 1.00 93.38 79 THR A N 1
ATOM 587 C CA . THR A 1 79 ? -6.636 9.418 -4.052 1.00 93.38 79 THR A CA 1
ATOM 588 C C . THR A 1 79 ? -7.244 9.602 -2.654 1.00 93.38 79 THR A C 1
ATOM 590 O O . THR A 1 79 ? -7.468 8.648 -1.902 1.00 93.38 79 THR A O 1
ATOM 593 N N . GLN A 1 80 ? -7.542 10.851 -2.278 1.00 91.56 80 GLN A N 1
ATOM 594 C CA . GLN A 1 80 ? -8.121 11.164 -0.961 1.00 91.56 80 GLN A CA 1
ATOM 595 C C . GLN A 1 80 ? -9.521 10.567 -0.754 1.00 91.56 80 GLN A C 1
ATOM 597 O O . GLN A 1 80 ? -9.898 10.275 0.381 1.00 91.56 80 GLN A O 1
ATOM 602 N N . ASP A 1 81 ? -10.257 10.342 -1.838 1.00 87.94 81 ASP A N 1
ATOM 603 C CA . ASP A 1 81 ? -11.555 9.666 -1.887 1.00 87.94 81 ASP A CA 1
ATOM 604 C C . ASP A 1 81 ? -11.448 8.135 -2.036 1.00 87.94 81 ASP A C 1
ATOM 606 O O . ASP A 1 81 ? -12.466 7.467 -2.179 1.00 87.94 81 ASP A O 1
ATOM 610 N N . GLY A 1 82 ? -10.240 7.563 -1.948 1.00 86.94 82 GLY A N 1
ATOM 611 C CA . GLY A 1 82 ? -10.026 6.120 -1.791 1.00 86.94 82 GLY A CA 1
ATOM 612 C C . GLY A 1 82 ? -9.926 5.311 -3.086 1.00 86.94 82 GLY A C 1
ATOM 613 O O . GLY A 1 82 ? -9.830 4.086 -3.008 1.00 86.94 82 GLY A O 1
ATOM 614 N N . HIS A 1 83 ? -9.911 5.955 -4.254 1.00 91.44 83 HIS A N 1
ATOM 615 C CA . HIS A 1 83 ? -9.627 5.287 -5.525 1.00 91.44 83 HIS A CA 1
ATOM 616 C C . HIS A 1 83 ? -8.129 5.023 -5.683 1.00 91.44 83 HIS A C 1
ATOM 618 O O . HIS A 1 83 ? -7.296 5.782 -5.192 1.00 91.44 83 HIS A O 1
ATOM 624 N N . ALA A 1 84 ? -7.766 3.947 -6.381 1.00 92.88 84 ALA A N 1
ATOM 625 C CA . ALA A 1 84 ? -6.377 3.726 -6.764 1.00 92.88 84 ALA A CA 1
ATOM 626 C C . ALA A 1 84 ? -5.921 4.814 -7.750 1.00 92.88 84 ALA A C 1
ATOM 628 O O . ALA A 1 84 ? -6.669 5.202 -8.643 1.00 92.88 84 ALA A O 1
ATOM 629 N N . ASP A 1 85 ? -4.685 5.284 -7.601 1.00 95.31 85 ASP A N 1
ATOM 630 C CA . ASP A 1 85 ? -4.058 6.235 -8.517 1.00 95.31 85 ASP A CA 1
ATOM 631 C C . ASP A 1 85 ? -2.859 5.554 -9.183 1.00 95.31 85 ASP A C 1
ATOM 633 O O . ASP A 1 85 ? -1.760 5.458 -8.623 1.00 95.31 85 ASP A O 1
ATOM 637 N N . ILE A 1 86 ? -3.081 5.017 -10.385 1.00 95.31 86 ILE A N 1
ATOM 638 C CA . ILE A 1 86 ? -2.063 4.260 -11.124 1.00 95.31 86 ILE A CA 1
ATOM 639 C C . ILE A 1 86 ? -0.894 5.152 -11.545 1.00 95.31 86 ILE A C 1
ATOM 641 O O . ILE A 1 86 ? 0.260 4.721 -11.494 1.00 95.31 86 ILE A O 1
ATOM 645 N N . GLU A 1 87 ? -1.153 6.401 -11.923 1.00 96.12 87 GLU A N 1
ATOM 646 C CA . GLU A 1 87 ? -0.095 7.319 -12.343 1.00 96.12 87 GLU A CA 1
ATOM 647 C C . GLU A 1 87 ? 0.771 7.748 -11.156 1.00 96.12 87 GLU A C 1
ATOM 649 O O . GLU A 1 87 ? 2.000 7.784 -11.259 1.00 96.12 87 GLU A O 1
ATOM 654 N N . ALA A 1 88 ? 0.171 8.003 -9.994 1.00 96.06 88 ALA A N 1
ATOM 655 C CA . ALA A 1 88 ? 0.923 8.229 -8.768 1.00 96.06 88 ALA A CA 1
ATOM 656 C C . ALA A 1 88 ? 1.645 6.960 -8.287 1.00 96.06 88 ALA A C 1
ATOM 658 O O . ALA A 1 88 ? 2.785 7.047 -7.833 1.00 9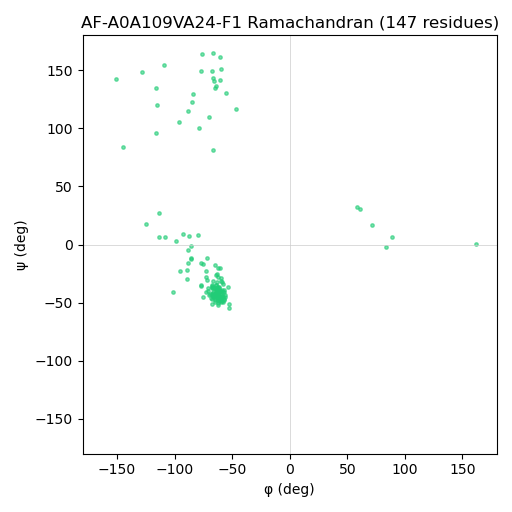6.06 88 ALA A O 1
ATOM 659 N N . THR A 1 89 ? 1.054 5.775 -8.471 1.00 94.81 89 THR A N 1
ATOM 660 C CA . THR A 1 89 ? 1.714 4.487 -8.200 1.00 94.81 89 THR A CA 1
ATOM 661 C C . THR A 1 89 ? 2.977 4.324 -9.047 1.00 94.81 89 THR A C 1
ATOM 663 O O . THR A 1 89 ? 4.035 3.979 -8.519 1.00 94.81 89 THR A O 1
ATOM 666 N N . LYS A 1 90 ? 2.918 4.644 -10.346 1.00 95.81 90 LYS A N 1
ATOM 667 C CA . LYS A 1 90 ? 4.087 4.627 -11.241 1.00 95.81 90 LYS A CA 1
ATOM 668 C C . LYS A 1 90 ? 5.209 5.534 -10.745 1.00 95.81 90 LYS A C 1
ATOM 6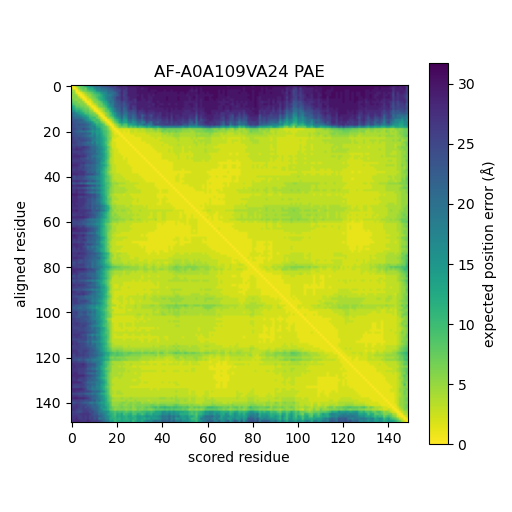70 O O . LYS A 1 90 ? 6.364 5.121 -10.805 1.00 95.81 90 LYS A O 1
ATOM 675 N N . LYS A 1 91 ? 4.875 6.727 -10.242 1.00 95.12 91 LYS A N 1
ATOM 676 C CA . LYS A 1 91 ? 5.844 7.672 -9.661 1.00 95.12 91 LYS A CA 1
ATOM 677 C C . LYS A 1 91 ? 6.420 7.161 -8.344 1.00 95.12 91 LYS A C 1
ATOM 679 O O . LYS A 1 91 ? 7.623 7.240 -8.130 1.00 95.12 91 LYS A O 1
ATOM 684 N N . PHE A 1 92 ? 5.582 6.594 -7.477 1.00 92.94 92 PHE A N 1
ATOM 685 C CA . PHE A 1 92 ? 6.025 6.051 -6.192 1.00 92.94 92 PHE A CA 1
ATOM 686 C C . PHE A 1 92 ? 7.080 4.949 -6.368 1.00 92.94 92 PHE A C 1
ATOM 68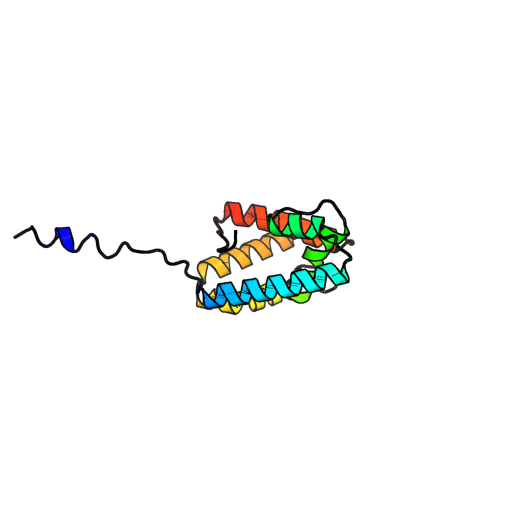8 O O . PHE A 1 92 ? 8.056 4.907 -5.623 1.00 92.94 92 PHE A O 1
ATOM 695 N N . PHE A 1 93 ? 6.921 4.097 -7.385 1.00 91.12 93 PHE A N 1
ATOM 696 C CA . PHE A 1 93 ? 7.851 3.008 -7.695 1.00 91.12 93 PHE A CA 1
ATOM 697 C C . PHE A 1 93 ? 8.946 3.377 -8.716 1.00 91.12 93 PHE A C 1
ATOM 699 O O . PHE A 1 93 ? 9.693 2.501 -9.149 1.00 91.12 93 PHE A O 1
ATOM 706 N N . GLU A 1 94 ? 9.088 4.650 -9.101 1.00 92.00 94 GLU A N 1
ATOM 707 C CA . GLU A 1 94 ? 10.025 5.074 -10.151 1.00 92.00 94 GLU A CA 1
ATOM 708 C C . GLU A 1 94 ? 11.487 4.752 -9.811 1.00 92.00 94 GLU A C 1
ATOM 710 O O . GLU A 1 94 ? 12.215 4.259 -10.673 1.00 92.00 94 GLU A O 1
ATOM 715 N N . LYS A 1 95 ? 11.906 4.927 -8.547 1.00 89.56 95 LYS A N 1
ATOM 716 C CA . LYS A 1 95 ? 13.261 4.547 -8.102 1.00 89.56 95 LYS A CA 1
ATOM 717 C C . LYS A 1 95 ? 13.514 3.053 -8.328 1.00 89.56 95 LYS A C 1
ATOM 719 O O . LYS A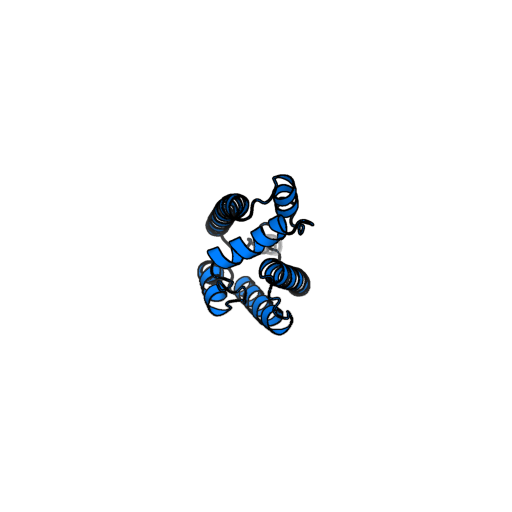 1 95 ? 14.536 2.686 -8.902 1.00 89.56 95 LYS A O 1
ATOM 724 N N . ILE A 1 96 ? 12.542 2.199 -7.990 1.00 89.56 96 ILE A N 1
ATOM 725 C CA . ILE A 1 96 ? 12.648 0.750 -8.215 1.00 89.56 96 ILE A CA 1
ATOM 726 C C . ILE A 1 96 ? 12.725 0.421 -9.704 1.00 89.56 96 ILE A C 1
ATOM 728 O O . ILE A 1 96 ? 13.466 -0.481 -10.062 1.00 89.56 96 ILE A O 1
ATOM 732 N N . LYS A 1 97 ? 12.045 1.155 -10.594 1.00 91.75 97 LYS A N 1
ATOM 733 C CA . LYS A 1 97 ? 12.160 0.924 -12.046 1.00 91.75 97 LYS A CA 1
ATOM 734 C C . LYS A 1 97 ? 13.612 0.956 -12.531 1.00 91.75 97 LYS A C 1
ATOM 736 O O . LYS A 1 97 ? 13.964 0.203 -13.432 1.00 91.75 97 LYS A O 1
ATOM 741 N N . THR A 1 98 ? 14.437 1.829 -11.949 1.00 89.25 98 THR A N 1
ATOM 742 C CA . THR A 1 98 ? 15.851 1.971 -12.332 1.00 89.25 98 THR A CA 1
ATOM 743 C C . THR A 1 98 ? 16.729 0.811 -11.862 1.00 89.25 98 THR A C 1
ATOM 745 O O . THR A 1 98 ? 17.769 0.560 -12.464 1.00 89.25 98 THR A O 1
ATOM 748 N N . GLU A 1 99 ? 16.297 0.090 -10.827 1.00 89.06 99 GLU A N 1
ATOM 749 C CA . GLU A 1 99 ? 17.032 -1.021 -10.215 1.00 89.06 99 GLU A CA 1
ATOM 750 C C . GLU A 1 99 ? 16.493 -2.389 -10.674 1.00 89.06 99 GLU A C 1
ATOM 752 O O . GLU A 1 99 ? 17.255 -3.295 -11.000 1.00 89.06 99 GLU A O 1
ATOM 757 N N . ASP A 1 100 ? 15.168 -2.522 -10.770 1.00 89.31 100 ASP A N 1
ATOM 758 C CA . ASP A 1 100 ? 14.447 -3.716 -11.203 1.00 89.31 100 ASP A CA 1
ATOM 759 C C . ASP A 1 100 ? 13.187 -3.341 -12.007 1.00 89.31 100 ASP A C 1
ATOM 761 O O . ASP A 1 100 ? 12.055 -3.302 -11.507 1.00 89.31 100 ASP A O 1
ATOM 765 N N . GLU A 1 101 ? 13.377 -3.092 -13.304 1.00 91.75 101 GLU A N 1
ATOM 766 C CA . GLU A 1 101 ? 12.282 -2.817 -14.242 1.00 91.75 101 GLU A CA 1
ATOM 767 C C . GLU A 1 101 ? 11.268 -3.978 -14.308 1.00 91.75 101 GLU A C 1
ATOM 769 O O . GLU A 1 101 ? 10.066 -3.763 -14.491 1.00 91.75 101 GLU A O 1
ATOM 774 N N . GLY A 1 102 ? 11.726 -5.221 -14.122 1.00 90.69 102 GLY A N 1
ATOM 775 C CA . GLY A 1 102 ? 10.872 -6.405 -14.138 1.00 90.69 102 GLY A CA 1
ATOM 776 C C . GLY A 1 102 ? 9.906 -6.434 -12.955 1.00 90.69 102 GLY A C 1
ATOM 777 O O . GLY A 1 102 ? 8.706 -6.659 -13.139 1.00 90.69 102 GLY A O 1
ATOM 778 N N . PHE A 1 103 ? 10.406 -6.181 -11.746 1.00 89.25 103 PHE A N 1
ATOM 779 C CA . PHE A 1 103 ? 9.584 -6.011 -10.550 1.00 89.25 103 PHE A CA 1
ATOM 780 C C . PHE A 1 103 ? 8.626 -4.833 -10.708 1.00 89.25 103 PHE A C 1
ATOM 782 O O . PHE A 1 103 ? 7.428 -4.996 -10.471 1.00 89.25 103 PHE A O 1
ATOM 789 N N . TYR A 1 104 ? 9.130 -3.681 -11.159 1.00 92.44 104 TYR A N 1
ATOM 790 C CA . TYR A 1 104 ? 8.320 -2.489 -11.395 1.00 92.44 104 TYR A CA 1
ATOM 791 C C . TYR A 1 104 ? 7.123 -2.798 -12.299 1.00 92.44 104 TYR A C 1
ATOM 793 O O . TYR A 1 104 ? 5.977 -2.598 -11.900 1.00 92.44 104 TYR A O 1
ATOM 801 N N . ASN A 1 105 ? 7.369 -3.373 -13.478 1.00 94.06 105 ASN A N 1
ATOM 802 C CA . ASN A 1 105 ? 6.315 -3.688 -14.439 1.00 94.06 105 ASN A CA 1
ATOM 803 C C . ASN A 1 105 ? 5.280 -4.660 -13.857 1.00 94.06 105 ASN A C 1
ATOM 805 O O . ASN A 1 105 ? 4.082 -4.465 -14.050 1.00 94.06 105 ASN A O 1
ATOM 809 N N . LYS A 1 106 ? 5.713 -5.669 -13.087 1.00 93.38 106 LYS A N 1
ATOM 810 C CA . LYS A 1 106 ? 4.794 -6.602 -12.415 1.00 93.38 106 LYS A CA 1
ATOM 811 C C . LYS A 1 106 ? 3.920 -5.916 -11.366 1.00 93.38 106 LYS A C 1
ATOM 813 O O . LYS A 1 106 ? 2.751 -6.279 -11.247 1.00 93.38 106 LYS A O 1
ATOM 818 N N . VAL A 1 107 ? 4.468 -4.963 -10.608 1.00 92.12 107 VAL A N 1
ATOM 819 C CA . VAL A 1 107 ? 3.709 -4.182 -9.619 1.00 92.12 107 VAL A CA 1
ATOM 820 C C . VAL A 1 107 ? 2.687 -3.284 -10.309 1.00 92.12 107 VAL A C 1
ATOM 822 O O . VAL A 1 107 ? 1.534 -3.273 -9.892 1.00 92.12 107 VAL A O 1
ATOM 825 N N . ILE A 1 108 ? 3.062 -2.588 -11.384 1.00 95.62 108 ILE A N 1
ATOM 826 C CA . ILE A 1 108 ? 2.124 -1.731 -12.123 1.00 95.62 108 ILE A CA 1
ATOM 827 C C . ILE A 1 108 ? 1.014 -2.558 -12.774 1.00 95.62 108 ILE A C 1
ATOM 829 O O . ILE A 1 108 ? -0.157 -2.237 -12.600 1.00 95.62 108 ILE A O 1
ATOM 833 N N . GLU A 1 109 ? 1.352 -3.665 -13.439 1.00 95.94 109 GLU A N 1
ATOM 834 C CA . GLU A 1 109 ? 0.358 -4.551 -14.055 1.00 95.94 109 GLU A CA 1
ATOM 835 C C . GLU A 1 109 ? -0.604 -5.137 -13.007 1.00 95.94 109 GLU A C 1
ATOM 837 O O . GLU A 1 109 ? -1.807 -5.227 -13.238 1.00 95.94 109 GLU A O 1
ATOM 842 N N . MET A 1 110 ? -0.088 -5.516 -11.833 1.00 95.25 110 MET A N 1
ATOM 843 C CA . MET A 1 110 ? -0.909 -5.931 -10.696 1.00 95.25 110 MET A CA 1
ATOM 844 C C . MET A 1 110 ? -1.864 -4.815 -10.256 1.00 95.25 110 MET A C 1
ATOM 846 O O . MET A 1 110 ? -3.051 -5.079 -10.073 1.00 95.25 110 MET A O 1
ATOM 850 N N . SER A 1 111 ? -1.363 -3.593 -10.072 1.00 95.00 111 SER A N 1
ATOM 851 C CA . SER A 1 111 ? -2.176 -2.460 -9.623 1.00 95.00 111 SER A CA 1
ATOM 852 C C . SER A 1 111 ? -3.280 -2.119 -10.625 1.00 95.00 111 SER A C 1
ATOM 854 O O . SER A 1 111 ? -4.426 -1.954 -10.220 1.00 95.00 111 SER A O 1
ATOM 856 N N . GLU A 1 112 ? -2.972 -2.105 -11.924 1.00 96.88 112 GLU A N 1
ATOM 857 C CA . GLU A 1 112 ? -3.947 -1.882 -13.003 1.00 96.88 112 GLU A CA 1
ATOM 858 C C . GLU A 1 112 ? -5.004 -2.996 -13.085 1.00 96.88 112 GLU A C 1
ATOM 860 O O . GLU A 1 112 ? -6.158 -2.745 -13.430 1.00 96.88 112 GLU A O 1
ATOM 865 N N . GLN A 1 113 ? -4.634 -4.247 -12.790 1.00 96.62 113 GLN A N 1
ATOM 866 C CA . GLN A 1 113 ? -5.596 -5.351 -12.702 1.00 96.62 113 GLN A CA 1
ATOM 867 C C . GLN A 1 113 ? -6.524 -5.175 -11.501 1.00 96.62 113 GLN A C 1
ATOM 869 O O . GLN A 1 113 ? -7.739 -5.297 -11.641 1.00 96.62 113 GLN A O 1
ATOM 874 N N . CYS A 1 114 ? -5.969 -4.844 -10.336 1.00 96.25 114 CYS A N 1
ATOM 875 C CA . CYS A 1 114 ? -6.759 -4.658 -9.127 1.00 96.25 114 CYS A CA 1
ATOM 876 C C . CYS A 1 114 ? -7.675 -3.440 -9.194 1.00 96.25 114 CYS A C 1
ATOM 878 O O . CYS A 1 114 ? -8.803 -3.532 -8.729 1.00 96.25 114 CYS A O 1
ATOM 880 N N . GLU A 1 115 ? -7.254 -2.344 -9.821 1.00 95.25 115 GLU A N 1
ATOM 881 C CA . GLU A 1 115 ? -8.121 -1.186 -10.071 1.00 95.25 115 GLU A CA 1
ATOM 882 C C . GLU A 1 115 ? -9.374 -1.574 -10.877 1.00 95.25 115 GLU A C 1
ATOM 884 O O . GLU A 1 115 ? -10.470 -1.105 -10.585 1.00 95.25 115 GLU A O 1
ATOM 889 N N . LYS A 1 116 ? -9.234 -2.465 -11.867 1.00 95.25 116 LYS A N 1
ATOM 890 C CA . LYS A 1 116 ? -10.351 -2.922 -12.711 1.00 95.25 116 LYS A CA 1
ATOM 891 C C . LYS A 1 116 ? -11.253 -3.942 -12.020 1.00 95.25 116 LYS A C 1
ATOM 893 O O . LYS A 1 116 ? -12.447 -3.988 -12.305 1.00 95.25 116 LYS A O 1
ATOM 898 N N . GLU A 1 117 ? -10.677 -4.806 -11.188 1.00 94.94 117 GLU A N 1
ATOM 899 C CA . GLU A 1 117 ? -11.388 -5.926 -10.557 1.00 94.94 117 GLU A CA 1
ATOM 900 C C . GLU A 1 117 ? -12.038 -5.551 -9.222 1.00 94.94 117 GLU A C 1
ATOM 902 O O . GLU A 1 117 ? -13.050 -6.144 -8.845 1.00 94.94 117 GLU A O 1
ATOM 907 N N . VAL A 1 118 ? -11.460 -4.598 -8.489 1.00 92.69 118 VAL A N 1
ATOM 908 C CA . VAL A 1 118 ? -11.926 -4.227 -7.154 1.00 92.69 118 VAL A CA 1
ATOM 909 C C . VAL A 1 118 ? -12.997 -3.146 -7.274 1.00 92.69 118 VAL A C 1
ATOM 911 O O . VAL A 1 118 ? -12.689 -2.028 -7.689 1.00 92.69 118 VAL A O 1
ATOM 914 N N . PRO A 1 119 ? -14.253 -3.435 -6.891 1.00 88.75 119 PRO A N 1
ATOM 915 C CA . PRO A 1 119 ? -15.279 -2.412 -6.861 1.00 88.75 119 PRO A CA 1
ATOM 916 C C . PRO A 1 119 ? -14.948 -1.376 -5.789 1.00 88.75 119 PRO A C 1
ATOM 918 O O . PRO A 1 119 ? -14.459 -1.711 -4.706 1.00 88.75 119 PRO A O 1
ATOM 921 N N . TYR A 1 120 ? -15.261 -0.123 -6.098 1.00 89.69 120 TYR A N 1
ATOM 922 C CA . TYR A 1 120 ? -15.202 0.947 -5.120 1.00 89.69 120 TYR A CA 1
ATOM 923 C C . TYR A 1 120 ? -16.219 0.717 -3.998 1.00 89.69 120 TYR A C 1
ATOM 925 O O . TYR A 1 120 ? -17.376 0.374 -4.248 1.00 89.69 120 TYR A O 1
ATOM 933 N N . ASP A 1 121 ? -15.764 0.949 -2.776 1.00 93.00 121 ASP A N 1
ATOM 934 C CA . ASP A 1 121 ? -16.550 1.024 -1.552 1.00 93.00 121 ASP A CA 1
ATOM 935 C C . ASP A 1 121 ? -16.451 2.446 -0.978 1.00 93.00 121 ASP A C 1
ATOM 937 O O . ASP A 1 121 ? -15.350 3.007 -0.899 1.00 93.00 121 ASP A O 1
ATOM 941 N N . GLU A 1 122 ? -17.592 3.010 -0.571 1.00 94.00 122 GLU A N 1
ATOM 942 C CA . GLU A 1 122 ? -17.675 4.333 0.065 1.00 94.00 122 GLU A CA 1
ATOM 943 C C . GLU A 1 122 ? -16.859 4.392 1.362 1.00 94.00 122 GLU A C 1
ATOM 945 O O . GLU A 1 122 ? -16.329 5.444 1.723 1.00 94.00 122 GLU A O 1
ATOM 950 N N . ASP A 1 123 ? -16.705 3.257 2.045 1.00 95.38 123 ASP A N 1
ATOM 951 C CA . ASP A 1 123 ? -15.740 3.112 3.117 1.00 95.38 123 ASP A CA 1
ATOM 952 C C . ASP A 1 123 ? -14.343 2.888 2.523 1.00 95.38 123 ASP A C 1
ATOM 954 O O . ASP A 1 123 ? -13.949 1.785 2.127 1.00 95.38 123 ASP A O 1
ATOM 958 N N . HIS A 1 124 ? -13.544 3.957 2.491 1.00 94.81 124 HIS A N 1
ATOM 959 C CA . HIS A 1 124 ? -12.197 3.925 1.910 1.00 94.81 124 HIS A CA 1
ATOM 960 C C . HIS A 1 124 ? -11.256 2.966 2.643 1.00 94.81 124 HIS A C 1
ATOM 962 O O . HIS A 1 124 ? -10.233 2.562 2.084 1.00 94.81 124 HIS A O 1
ATOM 968 N N . CYS A 1 125 ? -11.569 2.600 3.887 1.00 96.38 125 CYS A N 1
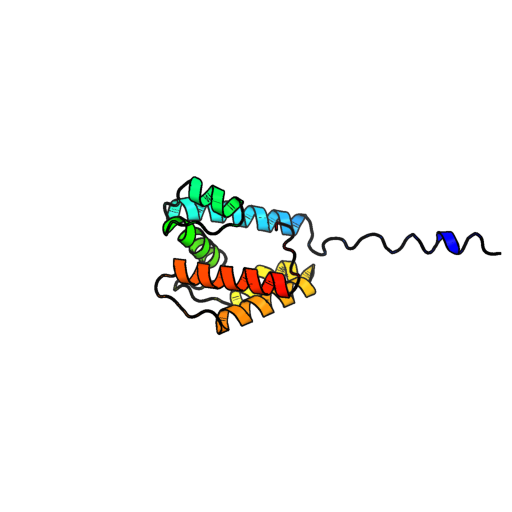ATOM 969 C CA . CYS A 1 125 ? -10.832 1.586 4.625 1.00 96.38 125 CYS A CA 1
ATOM 970 C C . CYS A 1 125 ? -11.136 0.197 4.061 1.00 96.38 125 CYS A C 1
ATOM 972 O O . CYS A 1 125 ? -10.219 -0.598 3.861 1.00 96.38 125 CYS A O 1
ATOM 974 N N . ILE A 1 126 ? -12.394 -0.082 3.717 1.00 95.00 126 ILE A N 1
ATOM 975 C CA . ILE A 1 126 ? -12.796 -1.330 3.059 1.00 95.00 126 ILE A CA 1
ATOM 976 C C . ILE A 1 126 ? -12.278 -1.391 1.618 1.00 95.00 126 ILE A C 1
ATOM 978 O O . ILE A 1 126 ? -11.689 -2.409 1.244 1.00 95.00 126 ILE A O 1
ATOM 982 N N . SER A 1 127 ? -12.380 -0.301 0.850 1.00 93.69 127 SER A N 1
ATOM 983 C CA . SER A 1 127 ? -11.782 -0.187 -0.492 1.00 93.69 127 SER A CA 1
ATOM 984 C C . SER A 1 127 ? -10.291 -0.531 -0.486 1.00 93.69 127 SER A C 1
ATOM 986 O O . SER A 1 127 ? -9.847 -1.406 -1.235 1.00 93.69 127 SER A O 1
ATOM 988 N N . ALA A 1 128 ? -9.514 0.079 0.418 1.00 94.19 128 ALA A N 1
ATOM 989 C CA . ALA A 1 128 ? -8.078 -0.174 0.522 1.00 94.19 128 ALA A CA 1
ATOM 990 C C . ALA A 1 128 ? -7.761 -1.636 0.880 1.00 94.19 128 ALA A C 1
ATOM 992 O O . ALA A 1 128 ? -6.813 -2.220 0.355 1.00 94.19 128 ALA A O 1
ATOM 993 N N . ILE A 1 129 ? -8.575 -2.267 1.732 1.00 95.19 129 ILE A N 1
ATOM 994 C CA . ILE A 1 129 ? -8.433 -3.689 2.060 1.00 95.19 129 ILE A CA 1
ATOM 995 C C . ILE A 1 129 ? -8.746 -4.589 0.870 1.00 95.19 129 ILE A C 1
ATOM 997 O O . ILE A 1 129 ? -8.034 -5.572 0.651 1.00 95.19 129 ILE A O 1
ATOM 1001 N N . ASN A 1 130 ? -9.798 -4.293 0.113 1.00 94.69 130 ASN A N 1
ATOM 1002 C CA . ASN A 1 130 ? -10.149 -5.074 -1.067 1.00 94.69 130 ASN A CA 1
ATOM 1003 C C . ASN A 1 130 ? -9.039 -4.979 -2.121 1.00 94.69 130 ASN A C 1
ATOM 1005 O O . ASN A 1 130 ? -8.617 -6.006 -2.658 1.00 94.69 130 ASN A O 1
ATOM 1009 N N . PHE A 1 131 ? -8.473 -3.784 -2.309 1.00 94.81 131 PHE A N 1
ATOM 1010 C CA . PHE A 1 131 ? -7.301 -3.587 -3.155 1.00 94.81 131 PHE A CA 1
ATOM 1011 C C . PHE A 1 131 ? -6.086 -4.372 -2.646 1.00 94.81 131 PHE A C 1
ATOM 1013 O O . PHE A 1 131 ? -5.475 -5.120 -3.405 1.00 94.81 131 PHE A O 1
ATOM 1020 N N . ALA A 1 132 ? -5.767 -4.290 -1.350 1.00 92.38 132 ALA A N 1
ATOM 1021 C CA . ALA A 1 132 ? -4.648 -5.019 -0.752 1.00 92.38 132 ALA A CA 1
ATOM 1022 C C . ALA A 1 132 ? -4.797 -6.548 -0.873 1.00 92.38 132 ALA A C 1
ATOM 1024 O O . ALA A 1 132 ? -3.811 -7.254 -1.101 1.00 92.38 132 ALA A O 1
ATOM 1025 N N . LYS A 1 133 ? -6.021 -7.079 -0.753 1.00 93.88 133 LYS A N 1
ATOM 1026 C CA . LYS A 1 133 ? -6.315 -8.504 -0.980 1.00 93.88 133 LYS A CA 1
ATOM 1027 C C . LYS A 1 133 ? -6.066 -8.901 -2.431 1.00 93.88 133 LYS A C 1
ATOM 1029 O O . LYS A 1 133 ? -5.374 -9.892 -2.657 1.00 93.88 133 LYS A O 1
ATOM 1034 N N . CYS A 1 134 ? -6.568 -8.119 -3.387 1.00 95.38 134 CYS A N 1
ATOM 1035 C CA . CYS A 1 134 ? -6.298 -8.354 -4.801 1.00 95.38 134 CYS A CA 1
ATOM 1036 C C . CYS A 1 134 ? -4.790 -8.312 -5.087 1.00 95.38 134 CYS A C 1
ATOM 1038 O O . CYS A 1 134 ? -4.242 -9.253 -5.659 1.00 95.38 134 CYS A O 1
ATOM 1040 N N . ALA A 1 135 ? -4.086 -7.288 -4.599 1.00 92.19 135 ALA A N 1
ATOM 1041 C CA . ALA A 1 135 ? -2.644 -7.160 -4.776 1.00 92.19 135 ALA A CA 1
ATOM 1042 C C . ALA A 1 135 ? -1.894 -8.373 -4.200 1.00 92.19 135 ALA A C 1
ATOM 1044 O O . ALA A 1 135 ? -0.989 -8.916 -4.835 1.00 92.19 135 ALA A O 1
ATOM 1045 N N . LYS A 1 136 ? -2.301 -8.880 -3.030 1.00 90.81 136 LYS A N 1
ATOM 1046 C CA . LYS A 1 136 ? -1.727 -10.098 -2.439 1.00 90.81 136 LYS A CA 1
ATOM 1047 C C . LYS A 1 136 ? -1.950 -11.340 -3.309 1.00 90.81 136 LYS A C 1
ATOM 1049 O O . LYS A 1 136 ? -1.048 -12.161 -3.449 1.00 90.81 136 LYS A O 1
ATOM 1054 N N . GLU A 1 137 ? -3.129 -11.488 -3.897 1.00 92.94 137 GLU A N 1
ATOM 1055 C CA . GLU A 1 137 ? -3.438 -12.615 -4.778 1.00 92.94 137 GLU A CA 1
ATOM 1056 C C . GLU A 1 137 ? -2.622 -12.556 -6.080 1.00 92.94 137 GLU A C 1
ATOM 1058 O O . GLU A 1 137 ? -1.930 -13.512 -6.440 1.00 92.94 137 GLU A O 1
ATOM 1063 N N . LYS A 1 138 ? -2.644 -11.410 -6.763 1.00 92.62 138 LYS A N 1
ATOM 1064 C CA . LYS A 1 138 ? -1.941 -11.200 -8.035 1.00 92.62 138 LYS A CA 1
ATOM 1065 C C . LYS A 1 138 ? -0.420 -11.238 -7.869 1.00 92.62 138 LYS A C 1
ATOM 1067 O O . LYS A 1 138 ? 0.269 -11.792 -8.724 1.00 92.62 138 LYS A O 1
ATOM 1072 N N . SER A 1 139 ? 0.120 -10.709 -6.767 1.00 88.31 139 SER A N 1
ATOM 1073 C CA . SER A 1 139 ? 1.557 -10.804 -6.463 1.00 88.31 139 SER A CA 1
ATOM 1074 C C . SER A 1 139 ? 2.011 -12.255 -6.317 1.00 88.31 139 SER A C 1
ATOM 1076 O O . SER A 1 139 ? 3.038 -12.623 -6.893 1.00 88.31 139 SER A O 1
ATOM 1078 N N . ALA A 1 140 ? 1.218 -13.101 -5.650 1.00 88.25 140 ALA A N 1
ATOM 1079 C CA . ALA A 1 140 ? 1.487 -14.533 -5.555 1.00 88.25 140 ALA A CA 1
ATOM 1080 C C . ALA A 1 140 ? 1.468 -15.218 -6.935 1.00 88.25 140 ALA A C 1
ATOM 1082 O O . ALA A 1 140 ? 2.382 -15.979 -7.249 1.00 88.25 140 ALA A O 1
ATOM 1083 N N . GLN A 1 141 ? 0.491 -14.897 -7.793 1.00 89.25 141 GLN A N 1
ATOM 1084 C CA . GLN A 1 141 ? 0.405 -15.429 -9.165 1.00 89.25 141 GLN A CA 1
ATOM 1085 C C . GLN A 1 141 ? 1.594 -15.003 -10.043 1.00 89.25 141 GLN A C 1
ATOM 1087 O O . GLN A 1 141 ? 2.092 -15.787 -10.849 1.00 89.25 141 GLN A O 1
ATOM 1092 N N . LYS A 1 142 ? 2.079 -13.767 -9.875 1.00 85.25 142 LYS A N 1
ATOM 1093 C CA . LYS A 1 142 ? 3.187 -13.177 -10.651 1.00 85.25 142 LYS A CA 1
ATOM 1094 C C . LYS A 1 142 ? 4.578 -13.497 -10.085 1.00 85.25 142 LYS A C 1
ATOM 1096 O O . LYS A 1 142 ? 5.596 -13.075 -10.655 1.00 85.25 142 LYS A O 1
ATOM 1101 N N . GLY A 1 143 ? 4.632 -14.224 -8.966 1.00 84.06 143 GLY A N 1
ATOM 1102 C CA . GLY A 1 143 ? 5.865 -14.541 -8.250 1.00 84.06 143 GLY A CA 1
ATOM 1103 C C . GLY A 1 143 ? 6.598 -13.296 -7.747 1.00 84.06 143 GLY A C 1
ATOM 1104 O O . GLY A 1 143 ? 7.828 -13.298 -7.702 1.00 84.06 143 GLY A O 1
ATOM 1105 N N . ILE A 1 144 ? 5.868 -12.221 -7.428 1.00 82.06 144 ILE A N 1
ATOM 1106 C CA . ILE A 1 144 ? 6.443 -11.021 -6.817 1.00 82.06 144 ILE A CA 1
ATOM 1107 C C . ILE A 1 144 ? 6.830 -11.394 -5.388 1.00 82.06 144 ILE A C 1
ATOM 1109 O O . ILE A 1 144 ? 5.976 -11.616 -4.531 1.00 82.06 144 ILE A O 1
ATOM 1113 N N . LYS A 1 145 ? 8.133 -11.473 -5.136 1.00 69.69 145 LYS A N 1
ATOM 1114 C CA . LYS A 1 145 ? 8.680 -11.586 -3.787 1.00 69.69 145 LYS A CA 1
ATOM 1115 C C . LYS A 1 145 ? 9.064 -10.185 -3.358 1.00 69.69 145 LYS A C 1
ATOM 1117 O O . LYS A 1 145 ? 10.040 -9.645 -3.869 1.00 69.69 145 LYS A O 1
ATOM 1122 N N . LEU A 1 146 ? 8.274 -9.575 -2.478 1.00 62.69 146 LEU A N 1
ATOM 1123 C CA . LEU A 1 146 ? 8.717 -8.324 -1.872 1.00 62.69 146 LEU A CA 1
ATOM 1124 C C . LEU A 1 146 ? 9.950 -8.656 -1.020 1.00 62.69 146 LEU A C 1
ATOM 1126 O O . LEU A 1 146 ? 9.907 -9.641 -0.284 1.00 62.69 146 LEU A O 1
ATOM 1130 N N . PRO A 1 147 ? 11.033 -7.875 -1.083 1.00 51.16 147 PRO A N 1
ATOM 1131 C CA . PRO A 1 147 ? 12.225 -8.139 -0.273 1.00 51.16 147 PRO A CA 1
ATOM 1132 C C . PRO A 1 147 ? 11.955 -8.097 1.237 1.00 51.16 147 PRO A C 1
ATOM 1134 O O . PRO A 1 147 ? 12.689 -8.689 2.019 1.00 51.16 147 PRO A O 1
ATOM 1137 N N . TRP A 1 148 ? 10.864 -7.442 1.638 1.00 53.66 148 TRP A N 1
ATOM 1138 C CA . TRP A 1 148 ? 10.359 -7.398 3.007 1.00 53.66 148 TRP A CA 1
ATOM 1139 C C . TRP A 1 148 ? 9.204 -8.380 3.279 1.00 53.66 148 TRP A C 1
ATOM 1141 O O . TRP A 1 148 ? 8.657 -8.334 4.381 1.00 53.66 148 TRP A O 1
ATOM 1151 N N . ALA A 1 149 ? 8.779 -9.223 2.318 1.00 47.78 149 ALA A N 1
ATOM 1152 C CA . ALA A 1 149 ? 7.700 -10.223 2.459 1.00 47.78 149 ALA A CA 1
ATOM 1153 C C . ALA A 1 149 ? 8.182 -11.574 2.999 1.00 47.78 149 ALA A C 1
ATOM 1155 O O . ALA A 1 149 ? 9.296 -12.013 2.665 1.00 47.78 149 ALA A O 1
#

Sequence (149 aa):
MNSVVLLFTFAFATVAYAAISEETLAEMMEKMITLAEECQKETGATQEDMTTLMQKKIPASHEGKCVISCIAKKTGVSTQDGHADIEATKKFFEKIKTEDEGFYNKVIEMSEQCEKEVPYDEDHCISAINFAKCAKEKSAQKGIKLPWA

Foldseek 3Di:
DPPVVVVVVPPPPPDPDVLDDPVNVVVVVVLLVVLLVVLCVVLVPDPVLVVCVLVVHQDPDLSSLSSLLSSCCVLVCAPPQQQGDLVSLLVSCVSVCVRCVPLSVLQSVQQVVLNVVQDDDSSSSVSSVSSSVSSVVSCVVSVPDDPSD

Organism: Rhyzopertha dominica (NCBI:txid92692)